Protein AF-A0A928U3I6-F1 (afdb_monomer_lite)

Structure (mmCIF, N/CA/C/O backbone):
data_AF-A0A928U3I6-F1
#
_entry.id   AF-A0A928U3I6-F1
#
loop_
_atom_site.group_PDB
_atom_site.id
_atom_site.type_symbol
_atom_site.label_atom_id
_atom_site.label_alt_id
_atom_site.label_comp_id
_atom_site.label_asym_id
_atom_site.label_entity_id
_atom_site.label_seq_id
_atom_site.pdbx_PDB_ins_code
_atom_site.Cartn_x
_atom_site.Cartn_y
_atom_site.Cartn_z
_atom_site.occupancy
_atom_site.B_iso_or_equiv
_atom_site.auth_seq_id
_atom_site.auth_comp_id
_atom_site.auth_asym_id
_atom_site.auth_atom_id
_atom_site.pdbx_PDB_model_num
ATOM 1 N N . MET A 1 1 ? 12.687 2.107 30.444 1.00 50.47 1 MET A N 1
ATOM 2 C CA . MET A 1 1 ? 12.960 1.069 29.431 1.00 50.47 1 MET A CA 1
ATOM 3 C C . MET A 1 1 ? 11.613 0.618 28.914 1.00 50.47 1 MET A C 1
ATOM 5 O O . MET A 1 1 ? 10.802 0.218 29.736 1.00 50.47 1 MET A O 1
ATOM 9 N N . ALA A 1 2 ? 11.337 0.782 27.623 1.00 58.75 2 ALA A N 1
ATOM 10 C CA . ALA A 1 2 ? 10.149 0.187 27.020 1.00 58.75 2 ALA A CA 1
ATOM 11 C C . ALA A 1 2 ? 10.468 -1.281 26.710 1.00 58.75 2 ALA A C 1
ATOM 13 O O . ALA A 1 2 ? 11.512 -1.567 26.128 1.00 58.75 2 ALA A O 1
ATOM 14 N N . THR A 1 3 ? 9.610 -2.192 27.156 1.00 77.38 3 THR A N 1
ATOM 15 C CA . THR A 1 3 ? 9.610 -3.606 26.761 1.00 77.38 3 THR A CA 1
ATOM 16 C C . THR A 1 3 ? 8.440 -3.808 25.806 1.00 77.38 3 THR A C 1
ATOM 18 O O . THR A 1 3 ? 7.354 -3.304 26.090 1.00 77.38 3 THR A O 1
ATOM 21 N N . GLY A 1 4 ? 8.643 -4.516 24.698 1.00 81.50 4 GLY A N 1
ATOM 22 C CA . GLY A 1 4 ? 7.587 -4.838 23.741 1.00 81.50 4 GLY A CA 1
ATOM 23 C C . GLY A 1 4 ? 7.815 -6.216 23.135 1.00 81.50 4 GLY A C 1
ATOM 24 O O . GLY A 1 4 ? 8.963 -6.635 22.985 1.00 81.50 4 GLY A O 1
ATOM 25 N N . ASP A 1 5 ? 6.721 -6.905 22.821 1.00 84.69 5 ASP A N 1
ATOM 26 C CA . ASP A 1 5 ? 6.752 -8.185 22.120 1.00 84.69 5 ASP A CA 1
ATOM 27 C C . ASP A 1 5 ? 6.863 -7.929 20.616 1.00 84.69 5 ASP A C 1
ATOM 29 O O . ASP A 1 5 ? 5.993 -7.291 20.018 1.00 84.69 5 ASP A O 1
ATOM 33 N N . GLU A 1 6 ? 7.933 -8.425 19.999 1.00 88.25 6 GLU A N 1
ATOM 34 C CA . GLU A 1 6 ? 8.088 -8.375 18.548 1.00 88.25 6 GLU A CA 1
ATOM 35 C C . GLU A 1 6 ? 7.165 -9.402 17.885 1.00 88.25 6 GLU A C 1
ATOM 37 O O . GLU A 1 6 ? 7.056 -10.551 18.322 1.00 88.25 6 GLU A O 1
ATOM 42 N N . ARG A 1 7 ? 6.498 -8.983 16.810 1.00 88.69 7 ARG A N 1
ATOM 43 C CA . ARG A 1 7 ? 5.683 -9.854 15.964 1.00 88.69 7 ARG A CA 1
ATOM 44 C C . ARG A 1 7 ? 5.961 -9.552 14.498 1.00 88.69 7 ARG A C 1
ATOM 46 O O . ARG A 1 7 ? 6.343 -8.436 14.154 1.00 88.69 7 ARG A O 1
ATOM 53 N N . SER A 1 8 ? 5.731 -10.535 13.634 1.00 90.25 8 SER A N 1
ATOM 54 C CA . SER A 1 8 ? 6.005 -10.423 12.199 1.00 90.25 8 SER A CA 1
ATOM 55 C C . SER A 1 8 ? 4.775 -10.796 11.376 1.00 90.25 8 SER A C 1
ATOM 57 O O . SER A 1 8 ? 4.103 -11.781 11.677 1.00 90.25 8 SER A O 1
ATOM 59 N N . VAL A 1 9 ? 4.513 -10.024 10.320 1.00 88.75 9 VAL A N 1
ATOM 60 C CA . VAL A 1 9 ? 3.519 -10.337 9.284 1.00 88.75 9 VAL A CA 1
ATOM 61 C C . VAL A 1 9 ? 4.271 -10.741 8.022 1.00 88.75 9 VAL A C 1
ATOM 63 O O . VAL A 1 9 ? 5.145 -10.010 7.558 1.00 88.75 9 VAL A O 1
ATOM 66 N N . ALA A 1 10 ? 3.946 -11.906 7.465 1.00 86.69 10 ALA A N 1
ATOM 67 C CA . ALA A 1 10 ? 4.476 -12.319 6.172 1.00 86.69 10 ALA A CA 1
ATOM 68 C C . ALA A 1 10 ? 3.655 -11.678 5.047 1.00 86.69 10 ALA A C 1
ATOM 70 O O . ALA A 1 10 ? 2.431 -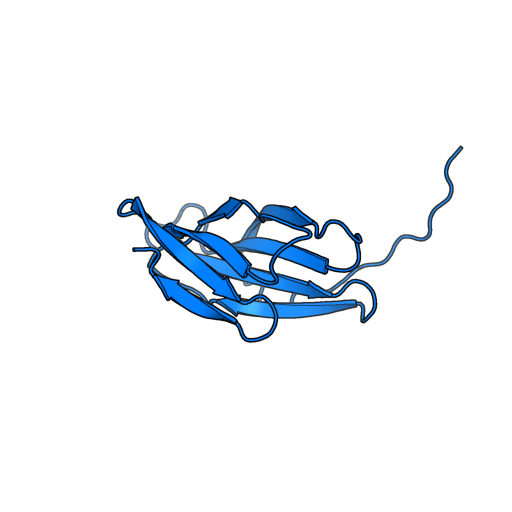11.796 5.028 1.00 86.69 10 ALA A O 1
ATOM 71 N N . ILE A 1 11 ? 4.330 -11.042 4.090 1.00 84.62 11 ILE A N 1
ATOM 72 C CA . ILE A 1 11 ? 3.703 -10.520 2.873 1.00 84.62 11 ILE A CA 1
ATOM 73 C C . ILE A 1 11 ? 4.050 -11.486 1.743 1.00 84.62 11 ILE A C 1
ATOM 75 O O . ILE A 1 11 ? 5.165 -11.493 1.226 1.00 84.62 11 ILE A O 1
ATOM 79 N N . SER A 1 12 ? 3.105 -12.355 1.401 1.00 73.31 12 SER A N 1
ATOM 80 C CA . SER A 1 12 ? 3.297 -13.458 0.451 1.00 73.31 12 SER A CA 1
ATOM 81 C C . SER A 1 12 ? 3.540 -13.002 -0.992 1.00 73.31 12 SER A C 1
ATOM 83 O O . SER A 1 12 ? 4.078 -13.767 -1.787 1.00 73.31 12 SER A O 1
ATOM 85 N N . GLU A 1 13 ? 3.171 -11.767 -1.336 1.00 66.38 13 GLU A N 1
ATOM 86 C CA . GLU A 1 13 ? 3.319 -11.200 -2.686 1.00 66.38 13 GLU A CA 1
ATOM 87 C C . GLU A 1 13 ? 4.681 -10.529 -2.930 1.00 66.38 13 GLU A C 1
ATOM 89 O O . GLU A 1 13 ? 4.928 -9.998 -4.018 1.00 66.38 13 GLU A O 1
ATOM 94 N N . LEU A 1 14 ? 5.588 -10.583 -1.949 1.00 66.00 14 LEU A N 1
ATOM 95 C CA . LEU A 1 14 ? 6.987 -10.203 -2.117 1.00 66.00 14 LEU A CA 1
ATOM 96 C C . LEU A 1 14 ? 7.661 -11.206 -3.062 1.00 66.00 14 LEU A C 1
ATOM 98 O O . LEU A 1 14 ? 8.148 -12.258 -2.653 1.00 66.00 14 LEU A O 1
ATOM 102 N N . GLY A 1 15 ? 7.670 -10.894 -4.359 1.00 65.50 15 GLY A N 1
ATOM 103 C CA . GLY A 1 15 ? 8.574 -11.560 -5.290 1.00 65.50 15 GLY A CA 1
ATOM 104 C C . GLY A 1 15 ? 10.031 -11.385 -4.842 1.00 65.50 15 GLY A C 1
ATOM 105 O O . GLY A 1 15 ? 10.346 -10.489 -4.062 1.00 65.50 15 GLY A O 1
ATOM 106 N N . GLU A 1 16 ? 10.935 -12.206 -5.375 1.00 64.50 16 GLU A N 1
ATOM 107 C CA . GLU A 1 16 ? 12.360 -12.251 -4.991 1.00 64.50 16 GLU A CA 1
ATOM 108 C C . GLU A 1 16 ? 13.093 -10.891 -5.081 1.00 64.50 16 GLU A C 1
ATOM 110 O O . GLU A 1 16 ? 14.116 -10.691 -4.432 1.00 64.50 16 GLU A O 1
ATOM 115 N N . TYR A 1 17 ? 12.539 -9.928 -5.827 1.00 67.44 17 TYR A N 1
ATOM 116 C CA . TYR A 1 17 ? 13.094 -8.587 -6.049 1.00 67.44 17 TYR A CA 1
ATOM 117 C C . TYR A 1 17 ? 12.137 -7.456 -5.647 1.00 67.44 17 TYR A C 1
ATOM 119 O O . TYR A 1 17 ? 12.057 -6.435 -6.335 1.00 67.44 17 TYR A O 1
ATOM 127 N N . ALA A 1 18 ? 11.365 -7.651 -4.578 1.00 77.81 18 ALA A N 1
ATOM 128 C CA . ALA A 1 18 ? 10.513 -6.610 -4.017 1.00 77.81 18 ALA A CA 1
ATOM 129 C C . ALA A 1 18 ? 11.226 -5.866 -2.878 1.00 77.81 18 ALA A C 1
ATOM 131 O O . ALA A 1 18 ? 11.819 -6.480 -1.992 1.00 77.81 18 ALA A O 1
ATOM 132 N N . GLN A 1 19 ? 11.140 -4.538 -2.886 1.00 84.38 19 GLN A N 1
ATOM 133 C CA . GLN A 1 19 ? 11.589 -3.680 -1.792 1.00 84.38 19 GLN A CA 1
ATOM 134 C C . GLN A 1 19 ? 10.402 -2.939 -1.187 1.00 84.38 19 GLN A C 1
ATOM 136 O O . GLN A 1 19 ? 9.462 -2.558 -1.885 1.00 84.38 19 GLN A O 1
ATOM 141 N N . THR A 1 20 ? 10.451 -2.707 0.120 1.00 84.00 20 THR A N 1
ATOM 142 C CA . THR A 1 20 ? 9.479 -1.853 0.801 1.00 84.00 20 THR A CA 1
ATOM 143 C C . THR A 1 20 ? 9.796 -0.390 0.515 1.00 84.00 20 THR A C 1
ATOM 145 O O . THR A 1 20 ? 10.895 0.078 0.815 1.00 84.00 20 THR A O 1
ATOM 148 N N . GLY A 1 21 ? 8.830 0.320 -0.056 1.00 85.31 21 GLY A N 1
ATOM 149 C CA . GLY A 1 21 ? 8.839 1.768 -0.204 1.00 85.31 21 GLY A CA 1
ATOM 150 C C . GLY A 1 21 ? 8.316 2.464 1.054 1.00 85.31 21 GLY A C 1
ATOM 151 O O . GLY A 1 21 ? 8.678 2.118 2.179 1.00 85.31 21 GLY A O 1
ATOM 152 N N . GLN A 1 22 ? 7.463 3.469 0.860 1.00 87.38 22 GLN A N 1
ATOM 153 C CA . GLN A 1 22 ? 6.853 4.217 1.960 1.00 87.38 22 GLN A CA 1
ATOM 154 C C . GLN A 1 22 ? 5.882 3.344 2.763 1.00 87.38 22 GLN A C 1
ATOM 156 O O . GLN A 1 22 ? 5.182 2.502 2.200 1.00 87.38 22 GLN A O 1
ATOM 161 N N . ILE A 1 23 ? 5.840 3.581 4.077 1.00 91.56 23 ILE A N 1
ATOM 162 C CA . ILE A 1 23 ? 4.900 2.970 5.020 1.00 91.56 23 ILE A CA 1
ATOM 163 C C . ILE A 1 23 ? 4.126 4.101 5.694 1.00 91.56 23 ILE A C 1
ATOM 165 O O . ILE A 1 23 ? 4.728 5.026 6.242 1.00 91.56 23 ILE A O 1
ATOM 169 N N . HIS A 1 24 ? 2.803 4.005 5.674 1.00 92.56 24 HIS A N 1
ATOM 170 C CA . HIS A 1 24 ? 1.878 4.935 6.307 1.00 92.56 24 HIS A CA 1
ATOM 171 C C . HIS A 1 24 ? 1.058 4.182 7.350 1.00 92.56 24 HIS A C 1
ATOM 173 O O . HIS A 1 24 ? 0.532 3.109 7.070 1.00 92.56 24 HIS A O 1
ATOM 179 N N . TRP A 1 25 ? 0.963 4.733 8.555 1.00 91.31 25 TRP A N 1
ATOM 180 C CA . TRP A 1 25 ? 0.220 4.139 9.666 1.00 91.31 25 TRP A CA 1
ATOM 181 C C . TRP A 1 25 ? -1.116 4.854 9.833 1.00 91.31 25 TRP A C 1
ATOM 183 O O . TRP A 1 25 ? -1.165 6.080 9.704 1.00 91.31 25 TRP A O 1
ATOM 193 N N . SER A 1 26 ? -2.172 4.106 10.151 1.00 91.19 26 SER A N 1
ATOM 194 C CA . SER A 1 26 ? -3.436 4.689 10.596 1.00 91.19 26 SER A CA 1
ATOM 195 C C . SER A 1 26 ? -3.245 5.406 11.934 1.00 91.19 26 SER A C 1
ATOM 197 O O . SER A 1 26 ? -2.342 5.082 12.714 1.00 91.19 26 SER A O 1
ATOM 199 N N . ALA A 1 27 ? -4.108 6.380 12.230 1.00 89.25 27 ALA A N 1
ATOM 200 C CA . ALA A 1 27 ? -4.009 7.154 13.467 1.00 89.25 27 ALA A CA 1
ATOM 201 C C . ALA A 1 27 ? -4.241 6.299 14.728 1.00 89.25 27 ALA A C 1
ATOM 203 O O . ALA A 1 27 ? -3.687 6.599 15.787 1.00 89.25 27 ALA A O 1
ATOM 204 N N . ASP A 1 28 ? -5.036 5.233 14.614 1.00 89.12 28 ASP A N 1
ATOM 205 C CA . ASP A 1 28 ? -5.295 4.268 15.688 1.00 89.12 28 ASP A CA 1
ATOM 206 C C . ASP A 1 28 ? -4.180 3.218 15.862 1.00 89.12 28 ASP A C 1
ATOM 208 O O . ASP A 1 28 ? -4.184 2.470 16.840 1.00 89.12 28 ASP A O 1
ATOM 212 N N . GLY A 1 29 ? -3.212 3.167 14.940 1.00 89.44 29 GLY A N 1
ATOM 213 C CA . GLY A 1 29 ? -2.118 2.199 14.939 1.00 89.44 29 GLY A CA 1
ATOM 214 C C . GLY A 1 29 ? -2.533 0.753 14.649 1.00 89.44 29 GLY A C 1
ATOM 215 O O . GLY A 1 29 ? -1.700 -0.139 14.797 1.00 89.44 29 GLY A O 1
ATOM 216 N N . GLY A 1 30 ? -3.786 0.500 14.256 1.00 91.62 30 GLY A N 1
ATOM 217 C CA . GLY A 1 30 ? -4.298 -0.836 13.936 1.00 91.62 30 GLY A CA 1
ATOM 218 C C . GLY A 1 30 ? -4.017 -1.279 12.499 1.00 91.62 30 GLY A C 1
ATOM 219 O O . GLY A 1 30 ? -4.022 -2.475 12.202 1.00 91.62 30 GLY A O 1
ATOM 220 N N . THR A 1 31 ? -3.722 -0.331 11.608 1.00 93.38 31 THR A N 1
ATOM 221 C CA . THR A 1 31 ? -3.488 -0.584 10.187 1.00 93.38 31 THR A CA 1
ATOM 222 C C . THR A 1 31 ? -2.227 0.129 9.709 1.00 93.38 31 THR A C 1
ATOM 224 O O . THR A 1 31 ? -1.914 1.245 10.119 1.00 93.38 31 THR A O 1
ATOM 227 N N . ALA A 1 32 ? -1.505 -0.501 8.789 1.00 93.38 32 ALA A N 1
ATOM 228 C CA . ALA A 1 32 ? -0.487 0.166 7.993 1.00 93.38 32 ALA A CA 1
ATOM 229 C C . ALA A 1 32 ? -0.760 -0.071 6.508 1.00 93.38 32 ALA A C 1
ATOM 231 O O . ALA A 1 32 ? -1.217 -1.143 6.123 1.00 93.38 32 ALA A O 1
ATOM 232 N N . VAL A 1 33 ? -0.459 0.905 5.664 1.00 94.12 33 VAL A N 1
ATOM 233 C CA . VAL A 1 33 ? -0.430 0.734 4.213 1.00 94.12 33 VAL A CA 1
ATOM 234 C C . VAL A 1 33 ? 0.982 1.004 3.733 1.00 94.12 33 VAL A C 1
ATOM 236 O O . VAL A 1 33 ? 1.630 1.954 4.172 1.00 94.12 33 VAL A O 1
ATOM 239 N N . LEU A 1 34 ? 1.478 0.154 2.846 1.00 92.06 34 LEU A N 1
ATOM 240 C CA . LEU A 1 34 ? 2.819 0.272 2.304 1.00 92.06 34 LEU A CA 1
ATOM 241 C C . LEU A 1 34 ? 2.838 0.085 0.797 1.00 92.06 34 LEU A C 1
ATOM 243 O O . LEU A 1 34 ? 2.033 -0.657 0.230 1.00 92.06 34 LEU A O 1
ATOM 247 N N . THR A 1 35 ? 3.817 0.722 0.169 1.00 91.50 35 THR A N 1
ATOM 248 C CA . THR A 1 35 ? 4.145 0.491 -1.236 1.00 91.50 35 THR A CA 1
ATOM 249 C C . THR A 1 35 ? 5.211 -0.592 -1.333 1.00 91.50 35 THR A C 1
ATOM 251 O O . THR A 1 35 ? 6.257 -0.500 -0.692 1.00 91.50 35 THR A O 1
ATOM 254 N N . LEU A 1 36 ? 4.980 -1.605 -2.162 1.00 89.75 36 LEU A N 1
ATOM 255 C CA . LEU A 1 36 ? 6.004 -2.547 -2.604 1.00 89.75 36 LEU A CA 1
ATOM 256 C C . LEU A 1 36 ? 6.495 -2.144 -3.985 1.00 89.75 36 LEU A C 1
ATOM 258 O O . LEU A 1 36 ? 5.697 -2.026 -4.909 1.00 89.75 36 LEU A O 1
ATOM 262 N N . ILE A 1 37 ? 7.803 -1.971 -4.120 1.00 87.81 37 ILE A N 1
ATOM 263 C CA . ILE A 1 37 ? 8.462 -1.664 -5.386 1.00 87.81 37 ILE A CA 1
ATOM 264 C C . ILE A 1 37 ? 9.045 -2.969 -5.917 1.00 87.81 37 ILE A C 1
ATOM 266 O O . ILE A 1 37 ? 9.929 -3.559 -5.294 1.00 87.81 37 ILE A O 1
ATOM 270 N N . HIS A 1 38 ? 8.537 -3.442 -7.050 1.00 86.62 38 HIS A N 1
ATOM 271 C CA . HIS A 1 38 ? 8.981 -4.680 -7.687 1.00 86.62 38 HIS A CA 1
ATOM 272 C C . HIS A 1 38 ? 9.993 -4.391 -8.783 1.00 86.62 38 HIS A C 1
ATOM 274 O O . HIS A 1 38 ? 9.914 -3.366 -9.457 1.00 86.62 38 HIS A O 1
ATOM 280 N N . ASN A 1 39 ? 10.885 -5.356 -9.029 1.00 82.50 39 ASN A N 1
ATOM 281 C CA . ASN A 1 39 ? 11.870 -5.282 -10.109 1.00 82.50 39 ASN A CA 1
ATOM 282 C C . ASN A 1 39 ? 12.751 -4.030 -10.003 1.00 82.50 39 ASN A C 1
ATOM 284 O O . ASN A 1 39 ? 13.115 -3.435 -11.018 1.00 82.50 39 ASN A O 1
ATOM 288 N N . THR A 1 40 ? 13.092 -3.626 -8.775 1.00 71.75 40 THR A N 1
ATOM 289 C CA . THR A 1 40 ? 14.002 -2.502 -8.541 1.00 71.75 40 THR A CA 1
ATOM 290 C C . THR A 1 40 ? 15.262 -2.676 -9.388 1.00 71.75 40 THR A C 1
ATOM 292 O O . THR A 1 40 ? 15.853 -3.756 -9.387 1.00 71.75 40 THR A O 1
ATOM 295 N N . CYS A 1 41 ? 15.655 -1.619 -10.105 1.00 70.75 41 CYS A N 1
ATOM 296 C CA . CYS A 1 41 ? 16.767 -1.590 -11.069 1.00 70.75 41 CYS A CA 1
ATOM 297 C C . CYS A 1 41 ? 16.497 -2.210 -12.456 1.00 70.75 41 CYS A C 1
ATOM 299 O O . CYS A 1 41 ? 17.424 -2.280 -13.265 1.00 70.75 41 CYS A O 1
ATOM 301 N N . LEU A 1 42 ? 15.260 -2.605 -12.771 1.00 73.94 42 LEU A N 1
ATOM 302 C CA . LEU A 1 42 ? 14.850 -3.008 -14.121 1.00 73.94 42 LEU A CA 1
ATOM 303 C C . LEU A 1 42 ? 13.937 -1.946 -14.769 1.00 73.94 42 LEU A C 1
ATOM 305 O O . LEU A 1 42 ? 13.280 -1.184 -14.065 1.00 73.94 42 LEU A O 1
ATOM 309 N N . PRO A 1 43 ? 13.854 -1.881 -16.114 1.00 68.81 43 PRO A N 1
ATOM 310 C CA . PRO A 1 43 ? 13.015 -0.895 -16.808 1.00 68.81 43 PRO A CA 1
ATOM 311 C C . PRO A 1 43 ? 11.515 -1.017 -16.494 1.00 68.81 43 PRO A C 1
ATOM 313 O O . PRO A 1 43 ? 10.786 -0.029 -16.550 1.00 68.81 43 PRO A O 1
ATOM 316 N N . THR A 1 44 ? 11.062 -2.226 -16.159 1.00 70.81 44 THR A N 1
ATOM 317 C CA . THR A 1 44 ? 9.673 -2.578 -15.828 1.00 70.81 44 THR A CA 1
ATOM 318 C C . THR A 1 44 ? 9.463 -2.583 -14.312 1.00 70.81 44 THR A C 1
ATOM 320 O O . THR A 1 44 ? 9.105 -3.607 -13.719 1.00 70.81 44 THR A O 1
ATOM 323 N N . GLU A 1 45 ? 9.821 -1.467 -13.678 1.00 74.75 45 GLU A N 1
ATOM 324 C CA . GLU A 1 45 ? 9.514 -1.222 -12.269 1.00 74.75 45 GLU A CA 1
ATOM 325 C C . GLU A 1 45 ? 8.016 -0.963 -12.115 1.00 74.75 45 GLU A C 1
ATOM 327 O O . GLU A 1 45 ? 7.478 -0.043 -12.747 1.00 74.75 45 GLU A O 1
ATOM 332 N N . ASN A 1 46 ? 7.397 -1.766 -11.251 1.00 85.50 46 ASN A N 1
ATOM 333 C CA . ASN A 1 46 ? 5.967 -1.76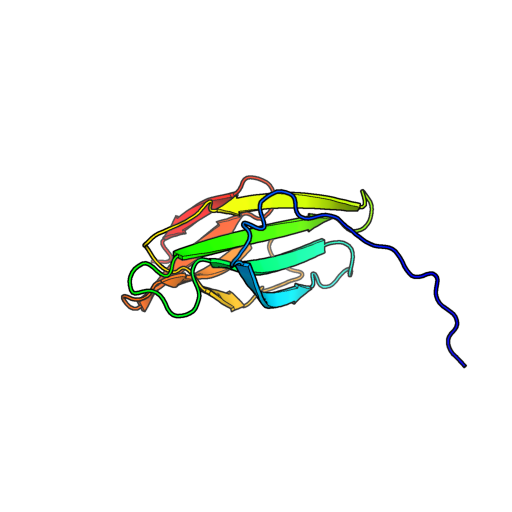1 -10.972 1.00 85.50 46 ASN A CA 1
ATOM 334 C C . ASN A 1 46 ? 5.760 -1.668 -9.463 1.00 85.50 46 ASN A C 1
ATOM 336 O O . ASN A 1 46 ? 6.543 -2.234 -8.693 1.00 85.50 46 ASN A O 1
ATOM 340 N N . ASN A 1 47 ? 4.666 -1.034 -9.053 1.00 88.44 47 ASN A N 1
ATOM 341 C CA . ASN A 1 47 ? 4.331 -0.898 -7.641 1.00 88.44 47 ASN A CA 1
ATOM 342 C C . ASN A 1 47 ? 3.151 -1.794 -7.273 1.00 88.44 47 ASN A C 1
ATOM 344 O O . ASN A 1 47 ? 2.307 -2.116 -8.104 1.00 88.44 47 ASN A O 1
ATOM 348 N N . SER A 1 48 ? 3.085 -2.190 -6.010 1.00 90.75 48 SER A N 1
ATOM 349 C CA . SER A 1 48 ? 1.868 -2.714 -5.393 1.00 90.75 48 SER A CA 1
ATOM 350 C C . SER A 1 48 ? 1.588 -1.942 -4.119 1.00 90.75 48 SER A C 1
ATOM 352 O O . SER A 1 48 ? 2.516 -1.461 -3.470 1.00 90.75 48 SER A O 1
ATOM 354 N N . ILE A 1 49 ? 0.318 -1.843 -3.752 1.00 92.56 49 ILE A N 1
ATOM 355 C CA . ILE A 1 49 ? -0.103 -1.222 -2.499 1.00 92.56 49 ILE A CA 1
ATOM 356 C C . ILE A 1 49 ? -0.696 -2.313 -1.626 1.00 92.56 49 ILE A C 1
ATOM 358 O O . ILE A 1 49 ? -1.624 -3.010 -2.036 1.00 92.56 49 ILE A O 1
ATOM 362 N N . VAL A 1 50 ? -0.139 -2.467 -0.429 1.00 93.06 50 VAL A N 1
ATOM 363 C CA . VAL A 1 50 ? -0.489 -3.529 0.513 1.00 93.06 50 VAL A CA 1
ATOM 364 C C . VAL A 1 50 ? -0.973 -2.907 1.809 1.00 93.06 50 VAL A C 1
ATOM 366 O O . VAL A 1 50 ? -0.292 -2.067 2.393 1.00 93.06 50 VAL A O 1
ATOM 369 N N . ARG A 1 51 ? -2.128 -3.362 2.288 1.00 94.31 51 ARG A N 1
ATOM 370 C CA . ARG A 1 51 ? -2.618 -3.096 3.638 1.00 94.31 51 ARG A CA 1
ATOM 371 C C . ARG A 1 51 ? -2.144 -4.194 4.580 1.00 94.31 51 ARG A C 1
ATOM 373 O O . ARG A 1 51 ? -2.303 -5.374 4.284 1.00 94.31 51 ARG A O 1
ATOM 380 N N . ILE A 1 52 ? -1.643 -3.808 5.742 1.00 94.06 52 ILE A N 1
ATOM 381 C CA . ILE A 1 52 ? -1.383 -4.674 6.886 1.00 94.06 52 ILE A CA 1
ATOM 382 C C . ILE A 1 52 ? -2.428 -4.371 7.959 1.00 94.06 52 ILE A C 1
ATOM 384 O O . ILE A 1 52 ? -2.495 -3.244 8.444 1.00 94.06 52 ILE A O 1
ATOM 388 N N . ASN A 1 53 ? -3.208 -5.378 8.348 1.00 93.94 53 ASN A N 1
ATOM 389 C CA . ASN A 1 53 ? -4.009 -5.349 9.569 1.00 93.94 53 ASN A CA 1
ATOM 390 C C . ASN A 1 53 ? -3.157 -5.921 10.711 1.00 93.94 53 ASN A C 1
ATOM 392 O O . ASN A 1 53 ? -2.722 -7.073 10.656 1.00 93.94 53 ASN A O 1
ATOM 396 N N . LEU A 1 54 ? -2.895 -5.110 11.733 1.00 91.81 54 LEU A N 1
ATOM 397 C CA . LEU A 1 54 ? -1.991 -5.451 12.832 1.00 91.81 54 LEU A CA 1
ATOM 398 C C . LEU A 1 54 ? -2.694 -6.176 13.980 1.00 91.81 54 LEU A C 1
ATOM 400 O O . LEU A 1 54 ? -2.033 -6.849 14.769 1.00 91.81 54 LEU A O 1
ATOM 404 N N . GLU A 1 55 ? -4.021 -6.075 14.066 1.00 91.81 55 GLU A N 1
ATOM 405 C CA . GLU A 1 55 ? -4.816 -6.870 15.000 1.00 91.81 55 GLU A CA 1
ATOM 406 C C . GLU A 1 55 ? -4.870 -8.329 14.535 1.00 91.81 55 GLU A C 1
ATOM 408 O O . GLU A 1 55 ? -4.569 -9.251 15.296 1.00 91.81 55 GLU A O 1
ATOM 413 N N . GLU A 1 56 ? -5.180 -8.532 13.255 1.00 93.25 56 GLU A N 1
ATOM 414 C CA . GLU A 1 56 ? -5.280 -9.862 12.648 1.00 93.25 56 GLU A CA 1
ATOM 415 C C . GLU A 1 56 ? -3.925 -10.425 12.202 1.00 93.25 56 GLU A C 1
ATOM 417 O O . GLU A 1 56 ? -3.820 -11.615 11.904 1.00 93.25 56 GLU A O 1
ATOM 422 N N . MET A 1 57 ? -2.883 -9.590 12.168 1.00 92.94 57 MET A N 1
ATOM 423 C CA . MET A 1 57 ? -1.553 -9.931 11.654 1.00 92.94 57 MET A CA 1
ATOM 424 C C . MET A 1 57 ? -1.598 -10.438 10.202 1.00 92.94 57 MET A C 1
ATOM 426 O O . MET A 1 57 ? -0.894 -11.381 9.831 1.00 92.94 57 MET A O 1
ATOM 430 N N . THR A 1 58 ? -2.432 -9.807 9.372 1.00 93.62 58 THR A N 1
ATOM 431 C CA . THR A 1 58 ? -2.656 -10.175 7.968 1.00 93.62 58 THR A CA 1
ATOM 432 C C . THR A 1 58 ? -2.192 -9.077 7.018 1.00 93.62 58 THR A C 1
ATOM 434 O O . THR A 1 58 ? -2.236 -7.888 7.332 1.00 93.62 58 THR A O 1
ATOM 437 N N . ALA A 1 59 ? -1.746 -9.484 5.829 1.00 93.00 59 ALA A N 1
ATOM 438 C CA . ALA A 1 59 ? -1.447 -8.590 4.718 1.00 93.00 59 ALA A CA 1
ATOM 439 C C . ALA A 1 59 ? -2.450 -8.825 3.582 1.00 93.00 59 ALA A C 1
ATOM 441 O O . ALA A 1 59 ? -2.838 -9.960 3.303 1.00 93.00 59 ALA A O 1
ATOM 442 N N . THR A 1 60 ? -2.886 -7.753 2.930 1.00 93.25 60 THR A N 1
ATOM 443 C CA . THR A 1 60 ? -3.812 -7.781 1.796 1.00 93.25 60 THR A CA 1
ATOM 444 C C . THR A 1 60 ? -3.304 -6.830 0.725 1.00 93.25 60 THR A C 1
ATOM 446 O O . THR A 1 60 ? -3.162 -5.636 0.984 1.00 93.25 60 THR A O 1
ATOM 449 N N . THR A 1 61 ? -3.049 -7.328 -0.482 1.00 92.62 61 THR A N 1
ATOM 450 C CA . THR A 1 61 ? -2.793 -6.453 -1.629 1.00 92.62 61 THR A CA 1
ATOM 451 C C . THR A 1 61 ? -4.082 -5.745 -2.033 1.00 92.62 61 THR A C 1
ATOM 453 O O . THR A 1 61 ? -5.064 -6.392 -2.389 1.00 92.62 61 THR A O 1
ATOM 456 N N . LEU A 1 62 ? -4.068 -4.414 -1.964 1.00 92.81 62 LEU A N 1
ATOM 457 C CA . LEU A 1 62 ? -5.154 -3.549 -2.428 1.00 92.81 62 LEU A CA 1
ATOM 458 C C . LEU A 1 62 ? -5.015 -3.278 -3.925 1.00 92.81 62 LEU A C 1
ATOM 460 O O . LEU A 1 62 ? -5.978 -3.393 -4.672 1.00 92.81 62 LEU A O 1
ATOM 464 N N . ILE A 1 63 ? -3.790 -2.974 -4.361 1.00 91.25 63 ILE A N 1
ATOM 465 C CA . ILE A 1 63 ? -3.450 -2.763 -5.767 1.00 91.25 63 ILE A CA 1
ATOM 466 C C . ILE A 1 63 ? -2.318 -3.716 -6.130 1.00 91.25 63 ILE A C 1
ATOM 468 O O . ILE A 1 63 ? -1.237 -3.657 -5.538 1.00 91.25 63 ILE A O 1
ATOM 472 N N . GLY A 1 64 ? -2.587 -4.599 -7.097 1.00 87.31 64 GLY A N 1
ATOM 473 C CA . GLY A 1 64 ? -1.608 -5.535 -7.653 1.00 87.31 64 GLY A CA 1
ATOM 474 C C . GLY A 1 64 ? -0.460 -4.825 -8.370 1.00 87.31 64 GLY A C 1
ATOM 475 O O . GLY A 1 64 ? -0.351 -3.610 -8.318 1.00 87.31 64 GLY A O 1
ATOM 476 N N . LYS A 1 65 ? 0.427 -5.581 -9.028 1.00 83.19 65 LYS A N 1
ATOM 477 C CA . LYS A 1 65 ? 1.563 -5.025 -9.789 1.00 83.19 65 LYS A CA 1
ATOM 478 C C . LYS A 1 65 ? 1.061 -4.092 -10.893 1.00 83.19 65 LYS A C 1
ATOM 480 O O . LYS A 1 65 ? 0.762 -4.552 -11.990 1.00 83.19 65 LYS A O 1
ATOM 485 N N . ASP A 1 66 ? 0.973 -2.812 -10.571 1.00 72.69 66 ASP A N 1
ATOM 486 C CA . ASP A 1 66 ? 0.456 -1.767 -11.433 1.00 72.69 66 ASP A CA 1
ATOM 487 C C . ASP A 1 66 ? 1.609 -1.070 -12.165 1.00 72.69 66 ASP A C 1
ATOM 489 O O . ASP A 1 66 ? 2.637 -0.719 -11.572 1.00 72.69 66 ASP A O 1
ATOM 493 N N . ASP A 1 67 ? 1.412 -0.873 -13.467 1.00 67.00 67 ASP A N 1
ATOM 494 C CA . ASP A 1 67 ? 2.333 -0.157 -14.353 1.00 67.00 67 ASP A CA 1
ATOM 495 C C . ASP A 1 67 ? 2.173 1.374 -14.219 1.00 67.00 67 ASP A C 1
ATOM 497 O O . ASP A 1 67 ? 3.038 2.137 -14.665 1.00 67.00 67 ASP A O 1
ATOM 501 N N . GLY A 1 68 ? 1.080 1.840 -13.600 1.00 68.50 68 GLY A N 1
ATOM 502 C CA . GLY A 1 68 ? 0.808 3.250 -13.302 1.00 68.50 68 GLY A CA 1
ATOM 503 C C . GLY A 1 68 ? 1.742 3.858 -12.254 1.00 68.50 68 GLY A C 1
ATOM 504 O O . GLY A 1 68 ? 1.829 5.084 -12.146 1.00 68.50 68 GLY A O 1
ATOM 505 N N . ARG A 1 69 ? 2.507 3.018 -11.537 1.00 79.94 69 ARG A N 1
ATOM 506 C CA . ARG A 1 69 ? 3.451 3.423 -10.482 1.00 79.94 69 ARG A CA 1
ATOM 507 C C . ARG A 1 69 ? 2.792 4.315 -9.436 1.00 79.94 69 ARG A C 1
ATOM 509 O O . ARG A 1 69 ? 3.371 5.318 -9.025 1.00 79.94 69 ARG A O 1
ATOM 516 N N . LEU A 1 70 ? 1.597 3.932 -8.995 1.00 89.81 70 LEU A N 1
ATOM 517 C CA . LEU A 1 70 ? 0.912 4.630 -7.914 1.00 89.81 70 LEU A CA 1
ATOM 518 C C . LEU A 1 70 ? 1.817 4.727 -6.674 1.00 89.81 70 LEU A C 1
ATOM 520 O O . LEU A 1 70 ? 2.455 3.752 -6.259 1.00 89.81 70 LEU A O 1
ATOM 524 N N . GLN A 1 71 ? 1.890 5.929 -6.109 1.00 90.12 71 GLN A N 1
ATOM 525 C CA . GLN A 1 71 ? 2.616 6.249 -4.882 1.00 90.12 71 GLN A CA 1
ATOM 526 C C . GLN A 1 71 ? 1.659 6.859 -3.867 1.00 90.12 71 GLN A C 1
ATOM 528 O O . GLN A 1 71 ? 0.756 7.601 -4.244 1.00 90.12 71 GLN A O 1
ATOM 533 N N . ILE A 1 72 ? 1.870 6.570 -2.583 1.00 92.50 72 ILE A N 1
ATOM 534 C CA . ILE A 1 72 ? 1.059 7.137 -1.506 1.00 92.50 72 ILE A CA 1
ATOM 535 C C . ILE A 1 72 ? 1.501 8.585 -1.286 1.00 92.50 72 ILE A C 1
ATOM 537 O O . ILE A 1 72 ? 2.658 8.851 -0.968 1.00 92.50 72 ILE A O 1
ATOM 541 N N . LEU A 1 73 ? 0.576 9.524 -1.471 1.00 93.25 73 LEU A N 1
ATOM 542 C CA . LEU A 1 73 ? 0.809 10.944 -1.231 1.00 93.25 73 LEU A CA 1
ATOM 543 C C . LEU A 1 73 ? 0.622 11.262 0.254 1.00 93.25 73 LEU A C 1
ATOM 545 O O . LEU A 1 73 ? 1.514 11.816 0.895 1.00 93.25 73 LEU A O 1
ATOM 549 N N . ASP A 1 74 ? -0.536 10.888 0.798 1.00 91.81 74 ASP A N 1
ATOM 550 C CA . ASP A 1 74 ? -0.848 10.988 2.217 1.00 91.81 74 ASP A CA 1
ATOM 551 C C . ASP A 1 74 ? -2.053 10.117 2.603 1.00 91.81 74 ASP A C 1
ATOM 553 O O . ASP A 1 74 ? -2.729 9.524 1.761 1.00 91.8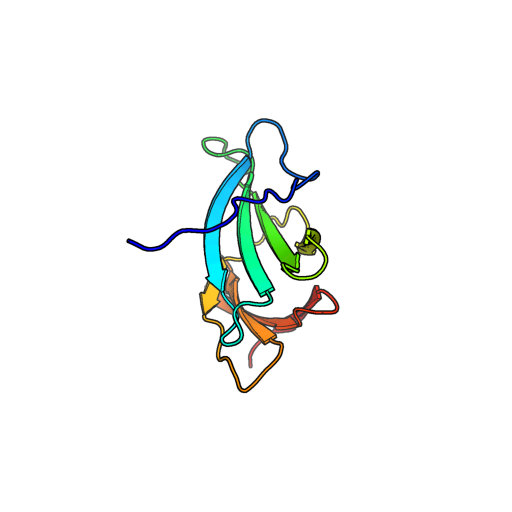1 74 ASP A O 1
ATOM 557 N N . TRP A 1 75 ? -2.293 10.041 3.911 1.00 91.75 75 TRP A N 1
ATOM 558 C CA . TRP A 1 75 ? -3.458 9.398 4.501 1.00 91.75 75 TRP A CA 1
ATOM 559 C C . TRP A 1 75 ? -4.143 10.411 5.429 1.00 91.75 75 TRP A C 1
ATOM 561 O O . TRP A 1 75 ? -3.629 10.666 6.522 1.00 91.75 75 TRP A O 1
ATOM 571 N N . PRO A 1 76 ? -5.254 11.044 5.008 1.00 84.81 76 PRO A N 1
ATOM 572 C CA . PRO A 1 76 ? -5.936 12.092 5.774 1.00 84.81 76 PRO A CA 1
ATOM 573 C C . PRO A 1 76 ? -6.781 11.546 6.948 1.00 84.81 76 PRO A C 1
ATOM 575 O O . PRO A 1 76 ? -7.907 11.985 7.197 1.00 84.81 76 PRO A O 1
ATOM 578 N N . GLU A 1 77 ? -6.223 10.600 7.705 1.00 76.75 77 GLU A N 1
ATOM 579 C CA . GLU A 1 77 ? -6.780 10.104 8.967 1.00 76.75 77 GLU A CA 1
ATOM 580 C C . GLU A 1 77 ? -6.897 11.219 10.021 1.00 76.75 77 GLU A C 1
ATOM 582 O O . GLU A 1 77 ? -6.132 12.190 10.002 1.00 76.75 77 GLU A O 1
ATOM 587 N N . PRO A 1 78 ? -7.830 11.095 10.983 1.00 69.94 78 PRO A N 1
ATOM 588 C CA . PRO A 1 78 ? -8.739 9.963 11.209 1.00 69.94 78 PRO A CA 1
ATOM 589 C C . PRO A 1 78 ? -10.083 10.070 10.465 1.00 69.94 78 PRO A C 1
ATOM 591 O O . PRO A 1 78 ? -11.062 9.437 10.849 1.00 69.94 78 PRO A O 1
ATOM 594 N N . ALA A 1 79 ? -10.193 10.953 9.470 1.00 63.50 79 ALA A N 1
ATOM 595 C CA . ALA A 1 79 ? -11.495 11.340 8.935 1.00 63.50 79 ALA A CA 1
ATOM 596 C C . ALA A 1 79 ? -12.050 10.388 7.861 1.00 63.50 79 ALA A C 1
ATOM 598 O O . ALA A 1 79 ? -13.256 10.432 7.616 1.00 63.50 79 ALA A O 1
ATOM 599 N N . GLN A 1 80 ? -11.205 9.601 7.179 1.00 81.00 80 GLN A N 1
ATOM 600 C CA . GLN A 1 80 ? -11.587 8.879 5.959 1.00 81.00 80 GLN A CA 1
ATOM 601 C C . GLN A 1 80 ? -10.828 7.549 5.813 1.00 81.00 80 GLN A C 1
ATOM 603 O O . GLN A 1 80 ? -9.607 7.542 5.975 1.00 81.00 80 GLN A O 1
ATOM 608 N N . PRO A 1 81 ? -11.507 6.458 5.404 1.00 89.06 81 PRO A N 1
ATOM 609 C CA . PRO A 1 81 ? -10.882 5.167 5.106 1.00 89.06 81 PRO A CA 1
ATOM 610 C C . PRO A 1 81 ? -10.174 5.165 3.738 1.00 89.06 81 PRO A C 1
ATOM 612 O O . PRO A 1 81 ? -9.979 4.117 3.130 1.00 89.06 81 PRO A O 1
ATOM 615 N N . GLU A 1 82 ? -9.819 6.335 3.215 1.00 93.00 82 GLU A N 1
ATOM 616 C CA . GLU A 1 82 ? -9.245 6.496 1.887 1.00 93.00 82 GLU A CA 1
ATOM 617 C C . GLU A 1 82 ? -7.854 7.116 1.996 1.00 93.00 82 GLU A C 1
ATOM 619 O O . GLU A 1 82 ? -7.630 8.068 2.750 1.00 93.00 82 GLU A O 1
ATOM 624 N N . ILE A 1 83 ? -6.912 6.583 1.222 1.00 93.94 83 ILE A N 1
ATOM 625 C CA . ILE A 1 83 ? -5.578 7.164 1.061 1.00 93.94 83 ILE A CA 1
ATOM 626 C C . ILE A 1 83 ? -5.483 7.884 -0.274 1.00 93.94 83 ILE A C 1
ATOM 628 O O . ILE A 1 83 ? -6.037 7.427 -1.277 1.00 93.94 83 ILE A O 1
ATOM 632 N N . ARG A 1 84 ? -4.740 8.992 -0.301 1.00 95.00 84 ARG A N 1
ATOM 633 C CA . ARG A 1 84 ? -4.438 9.678 -1.555 1.00 95.00 84 ARG A CA 1
ATOM 634 C C . ARG A 1 84 ? -3.222 9.078 -2.203 1.00 95.00 84 ARG A C 1
ATOM 636 O O . ARG A 1 84 ? -2.169 8.947 -1.577 1.00 95.00 84 ARG A O 1
ATOM 643 N N . LEU A 1 85 ? -3.358 8.801 -3.486 1.00 94.75 85 LEU A N 1
ATOM 644 C CA . LEU A 1 85 ? -2.293 8.338 -4.346 1.00 94.75 85 LEU A CA 1
ATOM 645 C C . LEU A 1 85 ? -2.021 9.349 -5.454 1.00 94.75 85 LEU A C 1
ATOM 647 O O . LEU A 1 85 ? -2.880 10.152 -5.820 1.00 94.75 85 LEU A O 1
ATOM 651 N N . ILE A 1 86 ? -0.822 9.269 -6.012 1.00 94.25 86 ILE A N 1
ATOM 652 C CA . ILE A 1 86 ? -0.429 9.972 -7.228 1.00 94.25 86 ILE A CA 1
ATOM 653 C C . ILE A 1 86 ? 0.210 8.976 -8.194 1.00 94.25 86 ILE A C 1
ATOM 655 O O . ILE A 1 86 ? 0.990 8.118 -7.775 1.00 94.25 86 ILE A O 1
ATOM 659 N N . ASP A 1 87 ? -0.144 9.057 -9.473 1.00 91.88 87 ASP A N 1
ATOM 660 C CA . ASP A 1 87 ? 0.517 8.282 -10.524 1.00 91.88 87 ASP A CA 1
ATOM 661 C C . ASP A 1 87 ? 1.716 9.038 -11.122 1.00 91.88 87 ASP A C 1
ATOM 663 O O . ASP A 1 87 ? 1.981 10.205 -10.818 1.00 91.88 87 ASP A O 1
ATOM 667 N N . LYS A 1 88 ? 2.466 8.367 -12.000 1.00 88.12 88 LYS A N 1
ATOM 668 C CA . LYS A 1 88 ? 3.633 8.956 -12.679 1.00 88.12 88 LYS A CA 1
ATOM 669 C C . LYS A 1 88 ? 3.308 10.168 -13.569 1.00 88.12 88 LYS A C 1
ATOM 671 O O . LYS A 1 88 ? 4.212 10.944 -13.872 1.00 88.12 88 LYS A O 1
ATOM 676 N N . ASP A 1 89 ? 2.062 10.284 -14.027 1.00 91.06 89 ASP A N 1
ATOM 677 C CA . ASP A 1 89 ? 1.593 11.336 -14.930 1.00 91.06 89 ASP A CA 1
ATOM 678 C C . ASP A 1 89 ? 1.030 12.534 -14.135 1.00 91.06 89 ASP A C 1
ATOM 680 O O . ASP A 1 89 ? 0.719 13.581 -14.705 1.00 91.06 89 ASP A O 1
ATOM 684 N N . GLY A 1 90 ? 0.978 12.412 -12.805 1.00 92.75 90 GLY A N 1
ATOM 685 C CA . GLY A 1 90 ? 0.546 13.442 -11.871 1.00 92.75 90 GLY A CA 1
ATOM 686 C C . GLY A 1 90 ? -0.949 13.421 -11.564 1.00 92.75 90 GLY A C 1
ATOM 687 O O . GLY A 1 90 ? -1.409 14.312 -10.844 1.00 92.75 90 GLY A O 1
ATOM 688 N N . ASN A 1 91 ? -1.708 12.438 -12.067 1.00 94.56 91 ASN A N 1
ATOM 689 C CA . ASN A 1 91 ? -3.110 12.298 -11.684 1.00 94.56 91 ASN A CA 1
ATOM 690 C C . ASN A 1 91 ? -3.199 11.781 -10.252 1.00 94.56 91 ASN A C 1
ATOM 692 O O . ASN A 1 91 ? -2.364 10.994 -9.793 1.00 94.56 91 ASN A O 1
ATOM 696 N N . ARG A 1 92 ? -4.232 12.236 -9.549 1.00 96.00 92 ARG A N 1
ATOM 697 C CA . ARG A 1 92 ? -4.470 11.886 -8.156 1.00 96.00 92 ARG A CA 1
ATOM 698 C C . ARG A 1 92 ? -5.655 10.955 -8.031 1.00 96.00 92 ARG A C 1
ATOM 700 O O . ARG A 1 92 ? -6.601 11.027 -8.814 1.00 96.00 92 ARG A O 1
ATOM 707 N N . TRP A 1 93 ? -5.574 10.087 -7.037 1.00 95.69 93 TRP A N 1
ATOM 708 C CA . TRP A 1 93 ? -6.537 9.022 -6.829 1.00 95.69 93 TRP A CA 1
ATOM 709 C C . TRP A 1 93 ? -6.829 8.853 -5.344 1.00 95.69 93 TRP A C 1
ATOM 711 O O . TRP A 1 93 ? -5.938 9.001 -4.509 1.00 95.69 93 TRP A O 1
ATOM 721 N N . TRP A 1 94 ? -8.061 8.488 -5.034 1.00 95.69 94 TRP A N 1
ATOM 722 C CA . TRP A 1 94 ? -8.495 7.972 -3.748 1.00 95.69 94 TRP A CA 1
ATOM 723 C C . TRP A 1 94 ? -8.512 6.449 -3.813 1.00 95.69 94 TRP A C 1
ATOM 725 O O . TRP A 1 94 ? -9.090 5.879 -4.738 1.00 95.69 94 TRP A O 1
ATOM 735 N N . LEU A 1 95 ? -7.856 5.798 -2.854 1.00 95.44 95 LEU A N 1
ATOM 736 C CA . LEU A 1 95 ? -7.912 4.350 -2.666 1.00 95.44 95 LEU A CA 1
ATOM 737 C C . LEU A 1 95 ? -8.614 4.038 -1.350 1.00 95.44 95 LEU A C 1
ATOM 739 O O . LEU A 1 95 ? -8.096 4.383 -0.288 1.00 95.44 95 LEU A O 1
ATOM 743 N N . GLU A 1 96 ? -9.733 3.328 -1.418 1.00 95.12 96 GLU A N 1
ATOM 744 C CA . GLU A 1 96 ? -10.451 2.848 -0.240 1.00 95.12 96 GLU A CA 1
ATOM 745 C C . GLU A 1 96 ? -9.723 1.627 0.354 1.00 95.12 96 GLU A C 1
ATOM 747 O O . GLU A 1 96 ? -9.478 0.621 -0.321 1.00 95.12 96 GLU A O 1
ATOM 752 N N . ILE A 1 97 ? -9.317 1.718 1.624 1.00 92.38 97 ILE A N 1
ATOM 753 C CA . ILE A 1 97 ? -8.386 0.759 2.238 1.00 92.38 97 ILE A CA 1
ATOM 754 C C . ILE A 1 97 ? -9.014 -0.605 2.527 1.00 92.38 97 ILE A C 1
ATOM 756 O O . ILE A 1 97 ? -8.287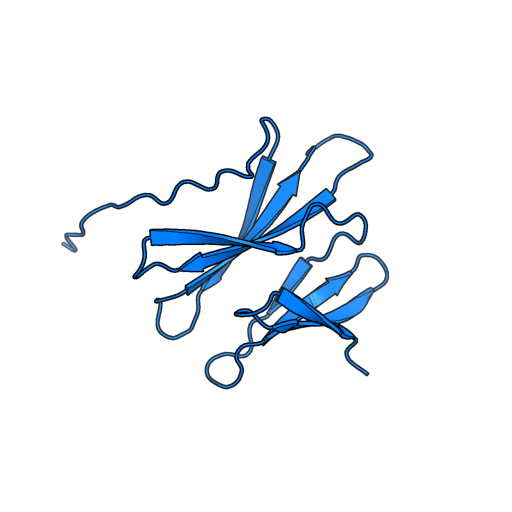 -1.582 2.724 1.00 92.38 97 ILE A O 1
ATOM 760 N N . HIS A 1 98 ? -10.340 -0.712 2.613 1.00 91.00 98 HIS A N 1
ATOM 761 C CA . HIS A 1 98 ? -11.000 -1.975 2.928 1.00 91.00 98 HIS A CA 1
ATOM 762 C C . HIS A 1 98 ? -11.225 -2.849 1.692 1.00 91.00 98 HIS A C 1
ATOM 764 O O . HIS A 1 98 ? -11.007 -4.063 1.761 1.00 91.00 98 HIS A O 1
ATOM 770 N N . SER A 1 99 ? -11.607 -2.224 0.586 1.00 91.69 99 SER A N 1
ATOM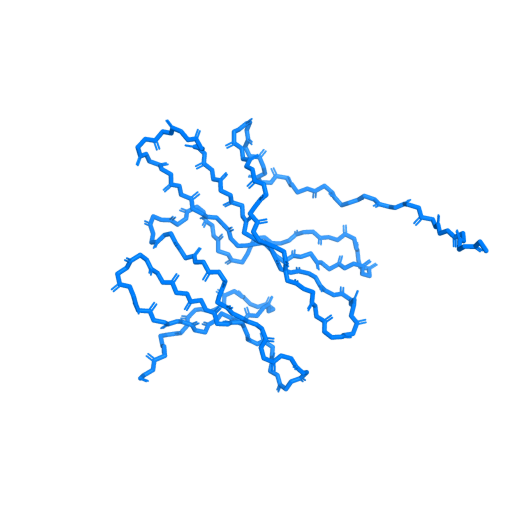 771 C CA . SER A 1 99 ? -12.032 -2.821 -0.679 1.00 91.69 99 SER A CA 1
ATOM 772 C C . SER A 1 99 ? -10.957 -2.792 -1.763 1.00 91.69 99 SER A C 1
ATOM 774 O O . SER A 1 99 ? -10.982 -3.645 -2.649 1.00 91.69 99 SER A O 1
ATOM 776 N N . GLY A 1 100 ? -10.017 -1.845 -1.698 1.00 93.12 100 GLY A N 1
ATOM 777 C CA . GLY A 1 100 ? -9.069 -1.580 -2.778 1.00 93.12 100 GLY A CA 1
ATOM 778 C C . GLY A 1 100 ? -9.689 -0.843 -3.970 1.00 93.12 100 GLY A C 1
ATOM 779 O O . GLY A 1 100 ? -9.084 -0.812 -5.041 1.00 93.12 100 GLY A O 1
ATOM 780 N N . GLU A 1 101 ? -10.891 -0.274 -3.820 1.00 95.00 101 GLU A N 1
ATOM 781 C CA . GLU A 1 101 ? -11.527 0.529 -4.864 1.00 95.00 101 GLU A CA 1
ATOM 782 C C . GLU A 1 101 ? -10.741 1.822 -5.107 1.00 95.00 101 GLU A C 1
ATOM 784 O O . GLU A 1 101 ? -10.383 2.533 -4.167 1.00 95.00 101 GLU A O 1
ATOM 789 N N . LEU A 1 102 ? -10.469 2.113 -6.381 1.00 94.38 102 LEU A N 1
ATOM 790 C CA . LEU A 1 102 ? -9.690 3.265 -6.817 1.00 94.38 102 LEU A CA 1
ATOM 791 C C . LEU A 1 102 ? -10.588 4.247 -7.579 1.00 94.38 102 LEU A C 1
ATOM 793 O O . LEU A 1 102 ? -11.163 3.889 -8.608 1.00 94.38 102 LEU A O 1
ATOM 797 N N . THR A 1 103 ? -10.651 5.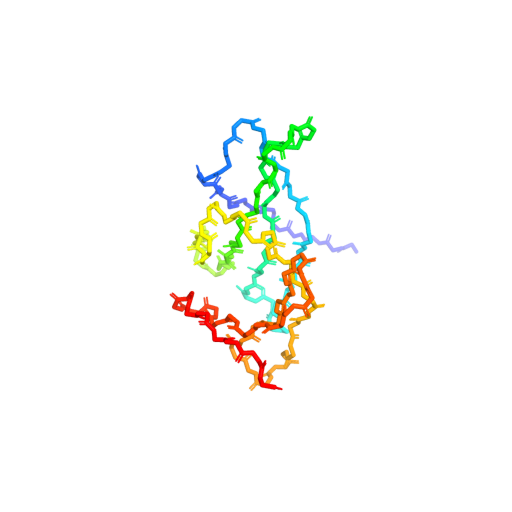494 -7.114 1.00 95.56 103 THR A N 1
ATOM 798 C CA . THR A 1 103 ? -11.425 6.579 -7.736 1.00 95.56 103 THR A CA 1
ATOM 799 C C . THR A 1 103 ? -10.514 7.760 -8.046 1.00 95.56 103 THR A C 1
ATOM 801 O O . THR A 1 103 ? -9.685 8.134 -7.225 1.00 95.56 103 THR A O 1
ATOM 804 N N . GLN A 1 104 ? -10.632 8.361 -9.227 1.00 94.94 104 GLN A N 1
ATOM 805 C CA . GLN A 1 104 ? -9.828 9.533 -9.582 1.00 94.94 104 GLN A CA 1
ATOM 806 C C . GLN A 1 104 ? -10.305 10.781 -8.811 1.00 94.94 104 GLN A C 1
ATOM 808 O O . GLN A 1 104 ? -11.508 10.996 -8.683 1.00 94.94 104 GLN A O 1
ATOM 813 N N . GLU A 1 105 ? -9.377 11.596 -8.298 1.00 92.75 105 GLU A N 1
ATOM 814 C CA . GLU A 1 105 ? -9.675 12.906 -7.691 1.00 92.75 105 GLU A CA 1
ATOM 815 C C . GLU A 1 105 ? -9.958 13.933 -8.809 1.00 92.75 105 GLU A C 1
ATOM 817 O O . GLU A 1 105 ? -9.168 14.035 -9.752 1.00 92.75 105 GLU A O 1
ATOM 822 N N . GLU A 1 106 ? -11.088 14.651 -8.723 1.00 84.69 106 GLU A N 1
ATOM 823 C CA . GLU A 1 106 ? -11.505 15.690 -9.693 1.00 84.69 106 GLU A CA 1
ATOM 824 C C . GLU A 1 106 ? -10.688 16.991 -9.607 1.00 84.69 106 GLU A C 1
ATOM 826 O O . GLU A 1 106 ? -10.351 17.434 -8.483 1.00 84.69 106 GLU A O 1
#

Radius of gyration: 14.29 Å; chains: 1; bounding box: 29×29×46 Å

Sequence (106 aa):
MATGDERSVAISELGEYAQTGQIHWSADGGTAVLTLIHNTCLPTENNSIVRINLEEMTATTLIGKDDGRLQILDWPEPAQPEIRLIDKDGNRWWLEIHSGELTQEE

Secondary structure (DSSP, 8-state):
-----------TT--TTEEEEEEEE-TTSSEEEEEEEESTTSSS-EEEEEEEETTTTEEEEEEEEETT--EEEE--TTS-SEEEEE-TTS-EEEEETTT--EEE--

Foldseek 3Di:
DDDDDDDAADDPLPDPAKDWDDWDAAPVRQKIKTKIWGPPPDPQIFIWIWMAGNVVSYIDTLGDRDSQRWDFPADPPPPAQWTWIAGPVGWIWTARNPRSDIDTDD

pLDDT: mean 86.18, std 9.87, range [50.47, 96.0]